Protein AF-A0A353HPX5-F1 (afdb_monomer_lite)

Structure (mmCIF, N/CA/C/O backbone):
data_AF-A0A353HPX5-F1
#
_entry.id   AF-A0A35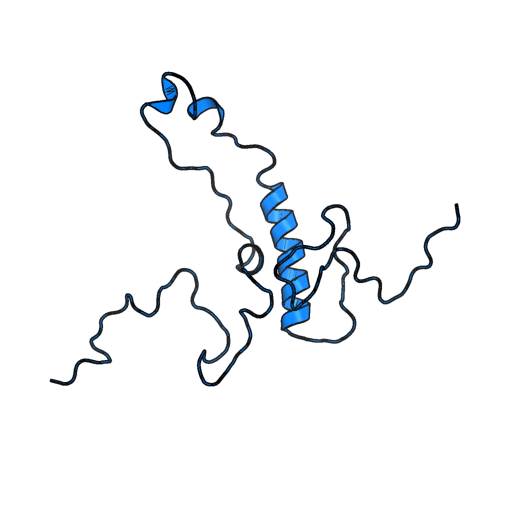3HPX5-F1
#
loop_
_atom_site.group_PDB
_atom_site.id
_atom_site.type_symbol
_atom_site.label_atom_id
_atom_site.label_alt_id
_atom_site.label_comp_id
_atom_site.label_asym_id
_atom_site.label_entity_id
_atom_site.label_seq_id
_atom_site.pdbx_PDB_ins_code
_atom_site.Cartn_x
_atom_site.Cartn_y
_atom_site.Cartn_z
_atom_site.occupancy
_atom_site.B_iso_or_equiv
_atom_site.auth_seq_id
_atom_site.auth_comp_id
_atom_site.auth_asym_id
_atom_site.auth_atom_id
_atom_site.pdbx_PDB_model_num
ATOM 1 N N . MET A 1 1 ? 2.096 37.729 -6.745 1.00 41.91 1 MET A N 1
ATOM 2 C CA . MET A 1 1 ? 2.393 36.290 -6.600 1.00 41.91 1 MET A CA 1
ATOM 3 C C . MET A 1 1 ? 2.503 35.720 -8.002 1.00 41.91 1 MET A C 1
ATOM 5 O O . MET A 1 1 ? 1.512 35.701 -8.715 1.00 41.91 1 MET A O 1
ATOM 9 N N . THR A 1 2 ? 3.715 35.424 -8.459 1.00 42.94 2 THR A N 1
ATOM 10 C CA . THR A 1 2 ? 3.959 34.822 -9.778 1.00 42.94 2 THR A CA 1
ATOM 11 C C . THR A 1 2 ? 3.497 33.371 -9.754 1.00 42.94 2 THR A C 1
ATOM 13 O O . THR A 1 2 ? 3.857 32.645 -8.829 1.00 42.94 2 THR A O 1
ATOM 16 N N . ALA A 1 3 ? 2.692 32.966 -10.738 1.00 44.81 3 ALA A N 1
ATOM 17 C CA . ALA A 1 3 ? 2.264 31.580 -10.897 1.00 44.81 3 ALA A CA 1
ATOM 18 C C . ALA A 1 3 ? 3.489 30.643 -10.934 1.00 44.81 3 ALA A C 1
ATOM 20 O O . ALA A 1 3 ? 4.514 31.026 -11.515 1.00 44.81 3 ALA A O 1
ATOM 21 N N . PRO A 1 4 ? 3.420 29.452 -10.310 1.00 55.25 4 PRO A N 1
ATOM 22 C CA . PRO A 1 4 ? 4.519 28.502 -10.358 1.00 55.25 4 PRO A CA 1
ATOM 23 C C . PRO A 1 4 ? 4.818 28.148 -11.816 1.00 55.25 4 PRO A C 1
ATOM 25 O O . PRO A 1 4 ? 3.924 27.951 -12.640 1.00 55.25 4 PRO A O 1
ATOM 28 N N . LYS A 1 5 ? 6.107 28.135 -12.149 1.00 52.56 5 LYS A N 1
ATOM 29 C CA . LYS A 1 5 ? 6.600 27.724 -13.462 1.00 52.56 5 LYS A CA 1
ATOM 30 C C . LYS A 1 5 ? 6.275 26.236 -13.595 1.00 52.56 5 LYS A C 1
ATOM 32 O O . LYS A 1 5 ? 6.833 25.452 -12.836 1.00 52.56 5 LYS A O 1
ATOM 37 N N . ASN A 1 6 ? 5.381 25.863 -14.515 1.00 51.31 6 ASN A N 1
ATOM 38 C CA . ASN A 1 6 ? 5.079 24.461 -14.812 1.00 51.31 6 ASN A CA 1
ATOM 39 C C . ASN A 1 6 ? 6.357 23.780 -15.303 1.00 51.31 6 ASN A C 1
ATOM 41 O O . ASN A 1 6 ? 6.721 23.877 -16.476 1.00 51.31 6 ASN A O 1
ATOM 45 N N . ASN A 1 7 ? 7.070 23.145 -14.379 1.00 58.47 7 ASN A N 1
ATOM 46 C CA . ASN A 1 7 ? 8.223 22.338 -14.699 1.00 58.47 7 ASN A CA 1
ATOM 47 C C . ASN A 1 7 ? 7.668 21.002 -15.215 1.00 58.47 7 ASN A C 1
ATOM 49 O O . ASN A 1 7 ? 6.919 20.350 -14.493 1.00 58.47 7 ASN A O 1
ATOM 53 N N . PRO A 1 8 ? 8.002 20.562 -16.437 1.00 55.97 8 PRO A N 1
ATOM 54 C CA . PRO A 1 8 ? 7.465 19.320 -17.002 1.00 55.97 8 PRO A CA 1
ATOM 55 C C . PRO A 1 8 ? 7.910 18.049 -16.248 1.00 55.97 8 PRO A C 1
ATOM 57 O O . PRO A 1 8 ? 7.491 16.954 -16.601 1.00 55.97 8 PRO A O 1
ATOM 60 N N . MET A 1 9 ? 8.747 18.194 -15.213 1.00 62.72 9 MET A N 1
ATOM 61 C CA . MET A 1 9 ? 9.174 17.143 -14.286 1.00 62.72 9 MET A CA 1
ATOM 62 C C . MET A 1 9 ? 8.852 17.512 -12.831 1.00 62.72 9 MET A C 1
ATOM 64 O O . MET A 1 9 ? 9.674 17.301 -11.939 1.00 62.72 9 MET A O 1
ATOM 68 N N . ASP A 1 10 ? 7.702 18.140 -12.582 1.00 75.88 10 ASP A N 1
ATOM 69 C CA . ASP A 1 10 ? 7.227 18.294 -11.211 1.00 75.88 10 ASP A CA 1
ATOM 70 C C . ASP A 1 10 ? 6.836 16.917 -10.657 1.00 75.88 10 ASP A C 1
ATOM 72 O O . ASP A 1 10 ? 5.850 16.314 -11.077 1.00 75.88 10 ASP A O 1
ATOM 76 N N . VAL A 1 11 ? 7.678 16.399 -9.764 1.00 80.62 11 VAL A N 1
ATOM 77 C CA . VAL A 1 11 ? 7.497 15.107 -9.090 1.00 80.62 11 VAL A CA 1
ATOM 78 C C . VAL A 1 11 ? 7.033 15.277 -7.639 1.00 80.62 11 VAL A C 1
ATOM 80 O O . VAL A 1 11 ? 7.081 14.325 -6.853 1.00 80.62 11 VAL A O 1
ATOM 83 N N . ALA A 1 12 ? 6.611 16.490 -7.259 1.00 81.31 12 ALA A N 1
ATOM 84 C CA . ALA A 1 12 ? 6.071 16.763 -5.934 1.00 81.31 12 ALA A CA 1
ATOM 85 C C . ALA A 1 12 ? 4.899 15.822 -5.613 1.00 81.31 12 ALA A C 1
ATOM 87 O O . ALA A 1 12 ? 4.133 15.423 -6.484 1.00 81.31 12 ALA A O 1
ATOM 88 N N . GLY A 1 13 ? 4.790 15.409 -4.352 1.00 82.31 13 GLY A N 1
ATOM 89 C CA . GLY A 1 13 ? 3.754 14.476 -3.903 1.00 82.31 13 GLY A CA 1
ATOM 90 C C . GLY A 1 13 ? 4.039 12.988 -4.147 1.00 82.31 13 GLY A C 1
ATOM 91 O O . GLY A 1 13 ? 3.482 12.170 -3.422 1.00 82.31 13 GLY A O 1
ATOM 92 N N . ALA A 1 14 ? 4.934 12.600 -5.068 1.00 84.12 14 ALA A N 1
ATOM 93 C CA . ALA A 1 14 ? 5.299 11.184 -5.246 1.00 84.12 14 ALA A CA 1
ATOM 94 C C . ALA A 1 14 ? 6.191 10.631 -4.123 1.00 84.12 14 ALA A C 1
ATOM 96 O O . ALA A 1 14 ? 6.219 9.428 -3.886 1.00 84.12 14 ALA A O 1
ATOM 97 N N . GLY A 1 15 ? 6.956 11.492 -3.447 1.00 85.31 15 GLY A N 1
ATOM 98 C CA . GLY A 1 15 ? 8.015 11.052 -2.537 1.00 85.31 15 GLY A CA 1
ATOM 99 C C . GLY A 1 15 ? 9.261 10.584 -3.296 1.00 85.31 15 GLY A C 1
ATOM 100 O O . GLY A 1 15 ? 9.602 11.129 -4.343 1.00 85.31 15 GLY A O 1
ATOM 101 N N . SER A 1 16 ? 9.978 9.598 -2.752 1.00 87.12 16 SER A N 1
ATOM 102 C CA . SER A 1 16 ? 11.232 9.096 -3.331 1.00 87.12 16 SER A CA 1
ATOM 103 C C . SER A 1 16 ? 11.237 7.572 -3.416 1.00 87.12 16 SER A C 1
ATOM 105 O O . SER A 1 16 ? 10.873 6.886 -2.466 1.00 87.12 16 SER A O 1
ATOM 107 N N . VAL A 1 17 ? 11.708 7.042 -4.549 1.00 85.69 17 VAL A N 1
ATOM 108 C CA . VAL A 1 17 ? 11.734 5.599 -4.865 1.00 85.69 17 VAL A CA 1
ATOM 109 C C . VAL A 1 17 ? 12.598 4.759 -3.921 1.00 85.69 17 VAL A C 1
ATOM 111 O O . 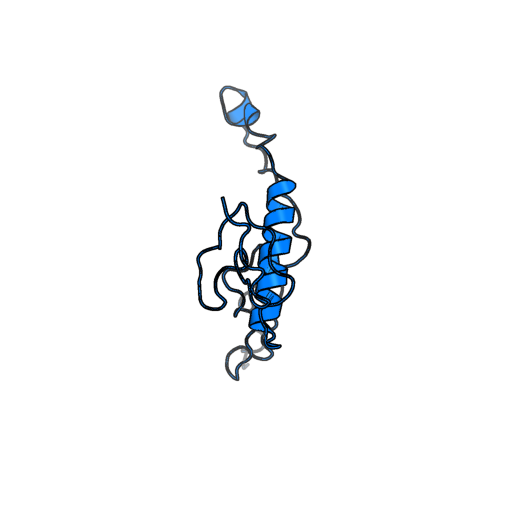VAL A 1 17 ? 12.381 3.556 -3.809 1.00 85.69 17 VAL A O 1
ATOM 114 N N . LEU A 1 18 ? 13.562 5.379 -3.235 1.00 83.31 18 LEU A N 1
ATOM 115 C CA . LEU A 1 18 ? 14.429 4.726 -2.244 1.00 83.31 18 LEU A CA 1
ATOM 116 C C . LEU A 1 18 ? 14.105 5.149 -0.804 1.00 83.31 18 LEU A C 1
ATOM 118 O O . LEU A 1 18 ? 14.821 4.781 0.123 1.00 83.31 18 LEU A O 1
ATOM 122 N N . SER A 1 19 ? 13.052 5.942 -0.615 1.00 81.50 19 SER A N 1
ATOM 123 C CA . SER A 1 19 ? 12.616 6.402 0.697 1.00 81.50 19 SER A CA 1
ATOM 124 C C . SER A 1 19 ? 11.598 5.438 1.296 1.00 81.50 19 SER A C 1
ATOM 126 O O . SER A 1 19 ? 10.765 4.863 0.597 1.00 81.50 19 SER A O 1
ATOM 128 N N . THR A 1 20 ? 11.641 5.306 2.617 1.00 82.62 20 THR A N 1
ATOM 129 C CA . THR A 1 20 ? 10.586 4.675 3.425 1.00 82.62 20 THR A CA 1
ATOM 130 C C . THR A 1 20 ? 9.568 5.695 3.943 1.00 82.62 20 THR A C 1
ATOM 132 O O . THR A 1 20 ? 8.583 5.324 4.572 1.00 82.62 20 THR A O 1
ATOM 135 N N . VAL A 1 21 ? 9.805 6.985 3.693 1.00 80.94 21 VAL A N 1
ATOM 136 C CA . VAL A 1 21 ? 8.956 8.106 4.109 1.00 80.94 21 VAL A CA 1
ATOM 137 C C . VAL A 1 21 ? 8.138 8.606 2.922 1.00 80.94 21 VAL A C 1
ATOM 139 O O . VAL A 1 21 ? 8.672 8.751 1.816 1.00 80.94 21 VAL A O 1
ATOM 142 N N . ALA A 1 22 ? 6.862 8.893 3.179 1.00 79.88 22 ALA A N 1
ATOM 143 C CA . ALA A 1 22 ? 5.926 9.446 2.208 1.00 79.88 22 ALA A CA 1
ATOM 144 C C . ALA A 1 22 ? 6.275 10.889 1.797 1.00 79.88 22 ALA A C 1
ATOM 146 O O . ALA A 1 22 ? 6.941 11.630 2.522 1.00 79.88 22 ALA A O 1
ATOM 147 N N . GLY A 1 23 ? 5.798 11.289 0.616 1.00 82.44 23 GLY A N 1
ATOM 148 C CA . GLY A 1 23 ? 5.814 12.683 0.176 1.00 82.44 23 GLY A CA 1
ATOM 149 C C . GLY A 1 23 ? 4.720 13.533 0.846 1.00 82.44 23 GLY A C 1
ATOM 150 O O . GLY A 1 23 ? 3.957 13.032 1.673 1.00 82.44 23 GLY A O 1
ATOM 151 N N . PRO A 1 24 ? 4.609 14.822 0.481 1.00 83.25 24 PRO A N 1
ATOM 152 C CA . PRO A 1 24 ? 3.558 15.705 0.982 1.00 83.25 24 PRO A CA 1
ATOM 153 C C . PRO A 1 24 ? 2.136 15.152 0.773 1.00 83.25 24 PRO A C 1
ATOM 155 O O . PRO A 1 24 ? 1.751 14.732 -0.323 1.00 83.25 24 PRO A O 1
ATOM 158 N N . SER A 1 25 ? 1.316 15.198 1.825 1.00 78.94 25 SER A N 1
ATOM 159 C CA . SER A 1 25 ? -0.039 14.630 1.803 1.00 78.94 25 SER A CA 1
ATOM 160 C C . SER A 1 25 ? -1.041 15.449 0.984 1.00 78.94 25 SER A C 1
ATOM 162 O O . SER A 1 25 ? -2.007 14.879 0.479 1.00 78.94 25 SER A O 1
ATOM 164 N N . THR A 1 26 ? -0.814 16.754 0.818 1.00 74.38 26 THR A N 1
ATOM 165 C CA . THR A 1 26 ? -1.729 17.683 0.127 1.00 74.38 26 THR A CA 1
ATOM 166 C C . THR A 1 26 ? -1.571 17.702 -1.387 1.00 74.38 26 THR A C 1
ATOM 168 O O . THR A 1 26 ? -2.482 18.136 -2.087 1.00 74.38 26 THR A O 1
ATOM 171 N N . ASP A 1 27 ? -0.437 17.229 -1.898 1.00 78.06 27 ASP A N 1
ATOM 172 C CA . ASP A 1 27 ? -0.146 17.308 -3.324 1.00 78.06 27 ASP A CA 1
ATOM 173 C C . ASP A 1 27 ? -0.811 16.144 -4.064 1.00 78.06 27 ASP A C 1
ATOM 175 O O . ASP A 1 27 ? -0.863 15.006 -3.577 1.00 78.06 27 ASP A O 1
ATOM 179 N N . THR A 1 28 ? -1.339 16.431 -5.253 1.00 81.50 28 THR A N 1
ATOM 180 C CA . THR A 1 28 ? -1.805 15.378 -6.162 1.00 81.50 28 THR A CA 1
ATOM 181 C C . THR A 1 28 ? -0.573 14.654 -6.702 1.00 81.50 28 THR A C 1
ATOM 183 O O . THR A 1 28 ? 0.327 15.336 -7.194 1.00 81.50 28 THR A O 1
ATOM 186 N N . PRO A 1 29 ? -0.493 13.313 -6.615 1.00 83.38 29 PRO A N 1
ATOM 187 C CA . PRO A 1 29 ? 0.655 12.588 -7.141 1.00 83.38 29 PRO A CA 1
ATOM 188 C C . PRO A 1 29 ? 0.855 12.888 -8.635 1.00 83.38 29 PRO A C 1
ATOM 190 O O . PRO A 1 29 ? -0.129 13.006 -9.372 1.00 83.38 29 PRO A O 1
ATOM 193 N N . PRO A 1 30 ? 2.107 13.002 -9.100 1.00 87.25 30 PRO A N 1
ATOM 194 C 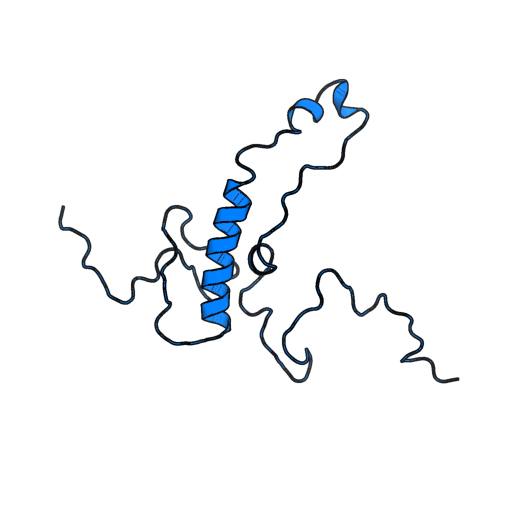CA . PRO A 1 30 ? 2.399 13.288 -10.493 1.00 87.25 30 PRO A CA 1
ATOM 195 C C . PRO A 1 30 ? 2.034 12.078 -11.358 1.00 87.25 30 PRO A C 1
ATOM 197 O O . PRO A 1 30 ? 2.070 10.934 -10.909 1.00 87.25 30 PRO A O 1
ATOM 200 N N . ALA A 1 31 ? 1.726 12.314 -12.632 1.00 85.94 31 ALA A N 1
ATOM 201 C CA . ALA A 1 31 ? 1.401 11.231 -13.563 1.00 85.94 31 ALA A CA 1
ATOM 202 C C . ALA A 1 31 ? 2.632 10.408 -13.995 1.00 85.94 31 ALA A C 1
ATOM 204 O O . ALA A 1 31 ? 2.482 9.311 -14.525 1.00 85.94 31 ALA A O 1
ATOM 205 N N . SER A 1 32 ? 3.845 10.944 -13.824 1.00 86.00 32 SER A N 1
ATOM 206 C CA . SER A 1 32 ? 5.099 10.299 -14.223 1.00 86.00 32 SER A CA 1
ATOM 207 C C . SER A 1 32 ? 6.284 10.837 -13.418 1.00 86.00 32 SER A C 1
ATOM 209 O O . SER A 1 32 ? 6.286 11.995 -13.004 1.00 86.00 32 SER A O 1
ATOM 211 N N . LEU A 1 33 ? 7.317 10.005 -13.250 1.00 87.31 33 LEU A N 1
ATOM 212 C CA . LEU A 1 33 ? 8.618 10.372 -12.671 1.00 87.31 33 LEU A CA 1
ATOM 213 C C . LEU A 1 33 ? 9.707 10.577 -13.740 1.00 87.31 33 LEU A C 1
ATOM 215 O O . LEU A 1 33 ? 10.898 10.631 -13.438 1.00 87.31 33 LEU A O 1
ATOM 219 N N . GLY A 1 34 ? 9.301 10.705 -15.006 1.00 83.69 34 GLY A N 1
ATOM 220 C CA . GLY A 1 34 ? 10.177 10.991 -16.138 1.00 83.69 34 GLY A CA 1
ATOM 221 C C . GLY A 1 34 ? 10.583 9.743 -16.915 1.00 83.69 34 GLY A C 1
ATOM 222 O O . GLY A 1 34 ? 10.176 9.589 -18.064 1.00 83.69 34 GLY A O 1
ATOM 223 N N . ALA A 1 35 ? 11.389 8.865 -16.314 1.00 80.56 35 ALA A N 1
ATOM 224 C CA . ALA A 1 35 ? 11.899 7.666 -16.984 1.00 80.56 35 ALA A CA 1
ATOM 225 C C . ALA A 1 35 ? 11.124 6.399 -16.574 1.00 80.56 35 ALA A C 1
ATOM 227 O O . ALA A 1 35 ? 10.847 6.234 -15.383 1.00 80.56 35 ALA A O 1
ATOM 228 N N . PRO A 1 36 ? 10.823 5.484 -17.520 1.00 81.88 36 PRO A N 1
ATOM 229 C CA . PRO A 1 36 ? 10.143 4.232 -17.210 1.00 81.88 36 PRO A CA 1
ATOM 230 C C . PRO A 1 36 ? 11.040 3.358 -16.333 1.00 81.88 36 PRO A C 1
ATOM 232 O O . PRO A 1 36 ? 12.146 2.974 -16.721 1.00 81.88 36 PRO A O 1
ATOM 235 N N . ASN A 1 37 ? 10.561 3.056 -15.134 1.00 89.25 37 ASN A N 1
ATOM 236 C CA . ASN A 1 37 ? 11.228 2.184 -14.182 1.00 89.25 37 ASN A CA 1
ATOM 237 C C . ASN A 1 37 ? 10.136 1.499 -13.356 1.00 89.25 37 ASN A C 1
ATOM 239 O O . ASN A 1 37 ? 9.363 2.203 -12.710 1.00 89.25 37 ASN A O 1
ATOM 243 N N . PRO A 1 38 ? 10.098 0.157 -13.294 1.00 90.44 38 PRO A N 1
ATOM 244 C CA . PRO A 1 38 ? 9.026 -0.554 -12.605 1.00 90.44 38 PRO A CA 1
ATOM 245 C C . PRO A 1 38 ? 8.892 -0.150 -11.131 1.00 90.44 38 PRO A C 1
ATOM 247 O O . PRO A 1 38 ? 7.782 -0.085 -10.619 1.00 90.44 38 PRO A O 1
ATOM 250 N N . VAL A 1 39 ? 9.994 0.178 -10.449 1.00 91.44 39 VAL A N 1
ATOM 251 C CA . VAL A 1 39 ? 9.985 0.652 -9.052 1.00 91.44 39 VAL A CA 1
ATOM 252 C C . VAL A 1 39 ? 9.436 2.081 -8.944 1.00 91.44 39 VAL A C 1
ATOM 254 O O . VAL A 1 39 ? 8.782 2.422 -7.959 1.00 91.44 39 VAL A O 1
ATOM 257 N N . ALA A 1 40 ? 9.681 2.918 -9.953 1.00 91.69 40 ALA A N 1
ATOM 258 C CA . ALA A 1 40 ? 9.132 4.270 -10.034 1.00 91.69 40 ALA A CA 1
ATOM 259 C C . ALA A 1 40 ? 7.626 4.241 -10.338 1.00 91.69 40 ALA A C 1
ATOM 261 O O . ALA A 1 40 ? 6.852 4.912 -9.660 1.00 91.69 40 ALA A O 1
ATOM 262 N N . ASP A 1 41 ? 7.198 3.396 -11.273 1.00 92.06 41 ASP A N 1
ATOM 263 C CA . ASP A 1 41 ? 5.784 3.191 -11.604 1.00 92.06 41 ASP A CA 1
ATOM 264 C C . ASP A 1 41 ? 5.022 2.641 -10.389 1.00 92.06 41 ASP A C 1
ATOM 266 O O . ASP A 1 41 ? 3.943 3.118 -10.030 1.00 92.06 41 ASP A O 1
ATOM 270 N N . ARG A 1 42 ? 5.650 1.700 -9.676 1.00 92.69 42 ARG A N 1
ATOM 271 C CA . ARG A 1 42 ? 5.149 1.146 -8.418 1.00 92.69 42 ARG A CA 1
ATOM 272 C C . ARG A 1 42 ? 4.982 2.200 -7.326 1.00 92.69 42 ARG A C 1
ATOM 274 O O . ARG A 1 42 ? 4.059 2.084 -6.526 1.00 92.69 42 ARG A O 1
ATOM 281 N N . LEU A 1 43 ? 5.845 3.218 -7.273 1.00 93.12 43 LEU A N 1
ATOM 282 C CA . LEU A 1 43 ? 5.697 4.327 -6.326 1.00 93.12 43 LEU A CA 1
ATOM 283 C C . LEU A 1 43 ? 4.440 5.153 -6.623 1.00 93.12 43 LEU A C 1
ATOM 285 O O . LEU A 1 43 ? 3.710 5.485 -5.694 1.00 93.12 43 LEU A O 1
ATOM 289 N N . LEU A 1 44 ? 4.156 5.444 -7.893 1.00 92.31 44 LEU A N 1
ATOM 290 C CA . LEU A 1 44 ? 2.951 6.187 -8.279 1.00 92.31 44 LEU A CA 1
ATOM 291 C C . LEU A 1 44 ? 1.674 5.398 -7.960 1.00 92.31 44 LEU A C 1
ATOM 293 O O . LEU A 1 44 ? 0.717 5.950 -7.410 1.00 92.31 44 LEU A O 1
ATOM 297 N N . GLU A 1 45 ? 1.681 4.092 -8.233 1.00 93.19 45 GLU A N 1
ATOM 298 C CA . GLU A 1 45 ? 0.608 3.172 -7.837 1.00 93.19 45 GLU A CA 1
ATOM 299 C C . GLU A 1 45 ? 0.428 3.152 -6.308 1.00 93.19 45 GLU A C 1
ATOM 301 O O . GLU A 1 45 ? -0.686 3.300 -5.811 1.00 93.19 45 GLU A O 1
ATOM 306 N N . LYS A 1 46 ? 1.527 3.021 -5.554 1.00 93.12 46 LYS A N 1
ATOM 307 C CA . LYS A 1 46 ? 1.529 3.017 -4.086 1.00 93.12 46 LYS A CA 1
ATOM 308 C C . LYS A 1 46 ? 0.912 4.287 -3.514 1.00 93.12 46 LYS A C 1
ATOM 310 O O . LYS A 1 46 ? -0.066 4.195 -2.784 1.00 93.12 46 LYS A O 1
ATOM 315 N N . VAL A 1 47 ? 1.429 5.458 -3.879 1.00 92.88 47 VAL A N 1
ATOM 316 C CA . VAL A 1 47 ? 0.984 6.732 -3.294 1.00 92.88 47 VAL A CA 1
ATOM 317 C C . VAL A 1 47 ? -0.479 7.025 -3.629 1.00 92.88 47 VAL A C 1
ATOM 319 O O . VAL A 1 47 ? -1.227 7.507 -2.778 1.00 92.88 47 VAL A O 1
ATOM 322 N N . SER A 1 48 ? -0.915 6.737 -4.858 1.00 91.81 48 SER A N 1
ATOM 323 C CA . SER A 1 48 ? -2.319 6.934 -5.241 1.00 91.81 48 SER A CA 1
ATOM 324 C C . SER A 1 48 ? -3.258 5.989 -4.484 1.00 91.81 48 SER A C 1
ATOM 326 O O . SER A 1 48 ? -4.287 6.434 -3.970 1.00 91.81 48 SER A O 1
ATOM 328 N N . ALA A 1 49 ? -2.886 4.715 -4.345 1.00 93.75 49 ALA A N 1
ATOM 329 C CA . ALA A 1 49 ? -3.684 3.729 -3.628 1.00 93.75 49 ALA A CA 1
ATOM 330 C C . ALA A 1 49 ? -3.698 3.953 -2.104 1.00 93.75 49 ALA A C 1
ATOM 332 O O . ALA A 1 49 ? -4.740 3.761 -1.483 1.00 93.75 49 ALA A O 1
ATOM 333 N N . GLU A 1 50 ? -2.595 4.413 -1.503 1.00 93.06 50 GLU A N 1
ATOM 334 C CA . GLU A 1 50 ? -2.528 4.812 -0.087 1.00 93.06 50 GLU A CA 1
ATOM 335 C C . GLU A 1 50 ? -3.490 5.961 0.222 1.00 93.06 50 GLU A C 1
ATOM 337 O O . GLU A 1 50 ? -4.245 5.899 1.192 1.00 93.06 50 GLU A O 1
ATOM 342 N N . LYS A 1 51 ? -3.495 7.003 -0.621 1.00 91.62 51 LYS A N 1
ATOM 343 C CA . LYS A 1 51 ? -4.405 8.145 -0.455 1.00 91.62 51 LYS A CA 1
ATOM 344 C C . LYS A 1 51 ? -5.866 7.713 -0.552 1.00 91.62 51 LYS A C 1
ATOM 346 O O . LYS A 1 51 ? -6.673 8.166 0.253 1.00 91.62 51 LYS A O 1
ATOM 351 N N . ALA A 1 52 ? -6.193 6.829 -1.496 1.00 92.69 52 ALA A N 1
ATOM 352 C CA . ALA A 1 52 ? -7.539 6.278 -1.630 1.00 92.69 52 ALA A CA 1
ATOM 353 C C . ALA A 1 52 ? -7.942 5.443 -0.402 1.00 92.69 52 ALA A C 1
ATOM 355 O O . ALA A 1 52 ? -8.981 5.707 0.191 1.00 92.69 52 ALA A O 1
ATOM 356 N N . LEU A 1 53 ? -7.084 4.518 0.043 1.00 94.38 53 LEU A N 1
ATOM 357 C CA . LEU A 1 53 ? -7.342 3.690 1.226 1.00 94.38 53 LEU A CA 1
ATOM 358 C C . LEU A 1 53 ? -7.526 4.536 2.492 1.00 94.38 53 LEU A C 1
ATOM 360 O O . LEU A 1 53 ? -8.419 4.279 3.293 1.00 94.38 53 LEU A O 1
ATOM 364 N N . SER A 1 54 ? -6.703 5.573 2.669 1.00 92.69 54 SER A N 1
ATOM 365 C CA . SER A 1 54 ? -6.853 6.499 3.792 1.00 92.69 54 SER A CA 1
ATOM 366 C C . SER A 1 54 ? -8.153 7.301 3.712 1.00 92.69 54 SER A C 1
ATOM 368 O O . SER A 1 54 ? -8.729 7.605 4.755 1.00 92.69 54 SER A O 1
ATOM 370 N N . ALA A 1 55 ? -8.604 7.671 2.510 1.00 92.88 55 ALA A N 1
ATOM 371 C CA . ALA A 1 55 ? -9.850 8.407 2.318 1.00 92.88 55 ALA A CA 1
A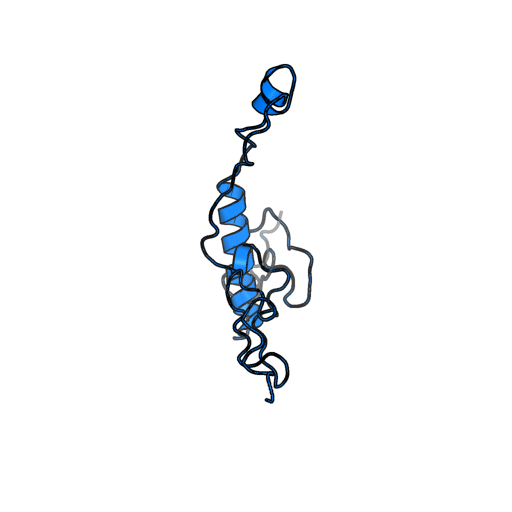TOM 372 C C . ALA A 1 55 ? -11.089 7.560 2.650 1.00 92.88 55 ALA A C 1
ATOM 374 O O . ALA A 1 55 ? -12.104 8.123 3.058 1.00 92.88 55 ALA A O 1
ATOM 375 N N . ASP A 1 56 ? -10.989 6.232 2.546 1.00 94.69 56 ASP A N 1
ATOM 376 C CA . ASP A 1 56 ? -12.050 5.309 2.955 1.00 94.69 56 ASP A CA 1
ATOM 377 C C . ASP A 1 56 ? -12.209 5.223 4.488 1.00 94.69 56 ASP A C 1
ATOM 379 O O . ASP A 1 56 ? -13.275 4.839 4.967 1.00 94.69 56 ASP A O 1
ATOM 383 N N . MET A 1 57 ? -11.197 5.647 5.263 1.00 92.69 57 MET A N 1
ATOM 384 C CA . MET A 1 57 ? -11.184 5.650 6.737 1.00 92.69 57 MET A CA 1
ATOM 385 C C . MET A 1 57 ? -11.074 7.069 7.337 1.00 92.69 57 MET A C 1
ATOM 387 O O . MET A 1 57 ? -10.118 7.371 8.057 1.00 92.69 57 MET A O 1
ATOM 391 N N . PRO A 1 58 ? -12.039 7.977 7.094 1.00 92.44 58 PRO A N 1
ATOM 392 C CA . PRO A 1 58 ? -11.937 9.370 7.541 1.00 92.44 58 PRO A CA 1
ATOM 393 C C . PRO A 1 58 ? -12.002 9.534 9.070 1.00 92.44 58 PRO A C 1
ATOM 395 O O . PRO A 1 58 ? -11.474 10.502 9.616 1.00 92.44 58 PRO A O 1
ATOM 398 N N . PHE A 1 59 ? -12.659 8.607 9.769 1.00 93.19 59 PHE A N 1
ATOM 399 C CA . PHE A 1 59 ? -12.687 8.522 11.228 1.00 93.19 59 PHE A CA 1
ATOM 400 C C . PHE A 1 59 ? -12.850 7.063 11.663 1.00 93.19 59 PHE A C 1
ATOM 402 O O . PHE A 1 59 ? -13.295 6.221 10.888 1.00 93.19 59 PHE A O 1
ATOM 409 N N . ASN A 1 60 ? -12.523 6.765 12.921 1.00 91.31 60 ASN A N 1
ATOM 410 C CA . ASN A 1 60 ? -12.735 5.437 13.490 1.00 91.31 60 ASN A CA 1
ATOM 411 C C . ASN A 1 60 ? -14.203 5.275 13.939 1.00 91.31 60 ASN A C 1
ATOM 413 O O . ASN A 1 60 ? -14.617 5.875 14.935 1.00 91.31 60 ASN A O 1
ATOM 417 N N . GLN A 1 61 ? -14.980 4.453 13.225 1.00 90.94 61 GLN A N 1
ATOM 418 C CA . GLN A 1 61 ? -16.392 4.200 13.537 1.00 90.94 61 GLN A CA 1
ATOM 419 C C . GLN A 1 61 ? -16.598 3.383 14.818 1.00 90.94 61 GLN A C 1
ATOM 421 O O . GLN A 1 61 ? -17.594 3.578 15.515 1.00 90.94 61 GLN A O 1
ATOM 426 N N . THR A 1 62 ? -15.655 2.506 15.171 1.00 91.12 62 THR A N 1
ATOM 427 C CA . THR A 1 62 ? -15.734 1.664 16.374 1.00 91.12 62 THR A CA 1
ATOM 428 C C . THR A 1 62 ? -15.270 2.398 17.628 1.00 91.12 62 THR A C 1
ATOM 430 O O . THR A 1 62 ? -15.381 1.865 18.732 1.00 91.12 62 THR A O 1
ATOM 433 N N . LYS A 1 63 ? -14.838 3.659 17.509 1.00 92.44 63 LYS A N 1
ATOM 434 C CA . LYS A 1 63 ? -14.322 4.451 18.628 1.00 92.44 63 LYS A CA 1
ATOM 435 C C . LYS A 1 63 ? -15.254 4.537 19.844 1.00 92.44 63 LYS A C 1
ATOM 437 O O . LYS A 1 63 ? -14.739 4.440 20.957 1.00 92.44 63 LYS A O 1
ATOM 442 N N . PRO A 1 64 ? -16.592 4.633 19.694 1.00 92.12 64 PRO A N 1
ATOM 443 C CA . PRO A 1 64 ? -17.510 4.599 20.832 1.00 92.12 64 PRO A CA 1
ATOM 444 C C . PRO A 1 64 ? -17.482 3.303 21.653 1.00 92.12 64 PRO A C 1
ATOM 446 O O . PRO A 1 64 ? -17.871 3.314 22.817 1.00 92.12 64 PRO A O 1
ATOM 449 N N . SER A 1 65 ? -17.034 2.192 21.059 1.00 92.75 65 SER A N 1
ATOM 450 C CA . SER A 1 65 ? -16.932 0.890 21.728 1.00 92.75 65 SER A CA 1
ATOM 451 C C . SER A 1 65 ? -15.676 0.749 22.593 1.00 92.75 65 SER A C 1
ATOM 453 O O . SER A 1 65 ? -15.585 -0.163 23.407 1.00 92.75 65 SER A O 1
ATOM 455 N N . GLU A 1 66 ? -14.715 1.666 22.461 1.00 93.06 66 GLU A N 1
ATOM 456 C CA . GLU A 1 66 ? -13.414 1.559 23.125 1.00 93.06 66 GLU A CA 1
ATOM 457 C C . GLU A 1 66 ? -13.406 2.047 24.583 1.00 93.06 66 GLU A C 1
ATOM 459 O O . GLU A 1 66 ? -12.382 1.956 25.260 1.00 93.06 66 GLU A O 1
ATOM 464 N N . TYR A 1 67 ? -14.520 2.574 25.098 1.00 93.50 67 TYR A N 1
ATOM 465 C CA . TYR A 1 67 ? -14.591 3.109 26.458 1.00 93.50 67 TYR A CA 1
ATOM 466 C C . TYR A 1 67 ? -15.850 2.685 27.223 1.00 93.50 67 TYR A C 1
ATOM 468 O O . TYR A 1 67 ? -16.891 2.354 26.658 1.00 93.50 67 TYR A O 1
ATOM 476 N N . GLY A 1 68 ? -15.750 2.726 28.555 1.00 94.56 68 GLY A N 1
ATOM 477 C CA . GLY A 1 68 ? -16.853 2.422 29.466 1.00 94.56 68 GLY A CA 1
ATOM 478 C C . GLY A 1 68 ? -17.264 0.948 29.456 1.00 94.56 68 GLY A C 1
ATOM 479 O O . GLY A 1 68 ? -16.434 0.053 29.310 1.00 94.56 68 GLY A O 1
ATOM 480 N N . GLU A 1 69 ? -18.561 0.701 29.638 1.00 93.44 69 GLU A N 1
ATOM 481 C CA . GLU A 1 69 ? -19.134 -0.652 29.678 1.00 93.44 69 GLU A CA 1
ATOM 482 C C . GLU A 1 69 ? -18.954 -1.409 28.353 1.00 93.44 69 GLU A C 1
ATOM 484 O O . GLU A 1 69 ? -18.694 -2.612 28.368 1.00 93.44 69 GLU A O 1
ATOM 489 N N . ALA A 1 70 ? -19.028 -0.706 27.217 1.00 88.88 70 ALA A N 1
ATOM 490 C CA . ALA A 1 70 ? -18.898 -1.296 25.883 1.00 88.88 70 ALA A CA 1
ATOM 491 C C . ALA A 1 70 ? -17.517 -1.939 25.644 1.00 88.88 70 ALA A C 1
ATOM 493 O O . ALA A 1 70 ? -17.422 -2.947 24.951 1.00 88.88 70 ALA A O 1
ATOM 494 N N . ALA A 1 71 ? -16.467 -1.428 26.295 1.00 93.94 71 ALA A N 1
ATOM 495 C CA . ALA A 1 71 ? -15.099 -1.924 26.143 1.00 93.94 71 ALA A CA 1
ATOM 496 C C . ALA A 1 71 ? -14.836 -3.278 26.828 1.00 93.94 71 ALA A C 1
ATOM 498 O O . ALA A 1 71 ? -13.764 -3.859 26.656 1.00 93.94 71 ALA A O 1
ATOM 499 N N . ARG A 1 72 ? -15.781 -3.805 27.624 1.00 94.62 72 ARG A N 1
ATOM 500 C CA . ARG A 1 72 ? -15.598 -5.089 28.331 1.00 94.62 72 ARG A CA 1
ATOM 501 C C . ARG A 1 72 ? -15.564 -6.300 27.407 1.00 94.62 72 ARG A C 1
ATOM 503 O O . ARG A 1 72 ? -15.122 -7.370 27.822 1.00 94.62 72 ARG A O 1
ATOM 510 N N . THR A 1 73 ? -16.027 -6.155 26.172 1.00 91.50 73 THR A N 1
ATOM 511 C CA . THR A 1 73 ? -15.927 -7.192 25.146 1.00 91.50 73 THR A CA 1
ATOM 512 C C . THR A 1 73 ? -15.490 -6.529 23.845 1.00 91.50 73 THR A C 1
ATOM 514 O O . THR A 1 73 ? -16.343 -6.101 23.069 1.00 91.50 73 THR A O 1
ATOM 517 N N . PRO A 1 74 ? -14.170 -6.386 23.627 1.00 87.38 74 PRO A N 1
ATOM 518 C CA . PRO A 1 74 ? -13.647 -5.716 22.446 1.00 87.38 74 PRO A CA 1
ATOM 519 C C . PRO A 1 74 ? -14.093 -6.428 21.169 1.00 87.38 74 PRO A C 1
ATOM 521 O O . PRO A 1 74 ? -13.960 -7.648 21.053 1.00 87.38 74 PRO A O 1
ATOM 524 N N . THR A 1 75 ? -14.613 -5.664 20.213 1.00 88.69 75 THR A N 1
ATOM 525 C CA . THR A 1 75 ? -14.883 -6.153 18.860 1.00 88.69 75 THR A CA 1
ATOM 526 C C . THR A 1 75 ? -13.604 -6.133 18.029 1.00 88.69 75 THR A C 1
ATOM 528 O O . THR A 1 75 ? -12.624 -5.474 18.384 1.00 88.69 75 THR A O 1
ATOM 531 N N . GLU A 1 76 ? -13.609 -6.837 16.899 1.00 90.81 76 GLU A N 1
ATOM 532 C CA . GLU A 1 76 ? -12.563 -6.674 15.892 1.00 90.81 76 GLU A CA 1
ATOM 533 C C . GLU A 1 76 ? -12.483 -5.209 15.424 1.00 90.81 76 GLU A C 1
ATOM 535 O O . GLU A 1 76 ? -13.482 -4.480 15.427 1.00 90.81 76 GLU A O 1
ATOM 540 N N . GLY A 1 77 ? -11.272 -4.771 15.077 1.00 89.12 77 GLY A N 1
ATOM 541 C CA . GLY A 1 77 ? -11.039 -3.439 14.530 1.00 89.12 77 GLY A CA 1
ATOM 542 C C . GLY A 1 77 ? -11.609 -3.306 13.120 1.00 89.12 77 GLY A C 1
ATOM 543 O O . GLY A 1 77 ? -11.578 -4.253 12.339 1.00 89.12 77 GLY A O 1
ATOM 544 N N . ASP A 1 78 ? -12.102 -2.113 12.793 1.00 91.12 78 ASP A N 1
ATOM 545 C CA . ASP A 1 78 ? -12.559 -1.810 11.439 1.00 91.12 78 ASP A CA 1
ATOM 546 C C . ASP A 1 78 ? -11.385 -1.859 10.449 1.00 91.12 78 ASP A C 1
ATOM 548 O O . ASP A 1 78 ? -10.278 -1.401 10.756 1.00 91.12 78 ASP A O 1
ATOM 552 N N . SER A 1 79 ? -11.614 -2.436 9.271 1.00 92.25 79 SER A N 1
ATOM 553 C CA . SER A 1 79 ? -10.581 -2.621 8.254 1.00 92.25 79 SER A CA 1
ATOM 554 C C . SER A 1 79 ? -11.135 -2.387 6.857 1.00 92.25 79 SER A C 1
ATOM 556 O O . SER A 1 79 ? -12.265 -2.747 6.537 1.00 92.25 79 SER A O 1
ATOM 558 N N . HIS A 1 80 ? -10.308 -1.788 6.004 1.00 93.94 80 HIS A N 1
ATOM 559 C CA . HIS A 1 80 ? -10.659 -1.480 4.625 1.00 93.94 80 HIS A CA 1
ATOM 560 C C . HIS A 1 80 ? -9.727 -2.220 3.675 1.00 93.94 80 HIS A C 1
ATOM 562 O O . HIS A 1 80 ? -8.525 -2.350 3.915 1.00 93.94 80 HIS A O 1
ATOM 568 N N . THR A 1 81 ? -10.299 -2.739 2.591 1.00 93.88 81 THR A N 1
ATOM 569 C CA . THR A 1 81 ? -9.543 -3.534 1.624 1.00 93.88 81 THR A CA 1
ATOM 570 C C . THR A 1 81 ? -8.780 -2.607 0.679 1.00 93.88 81 THR A C 1
ATOM 572 O O . THR A 1 81 ? -9.410 -1.814 -0.021 1.00 93.88 81 THR A O 1
ATOM 575 N N . PRO A 1 82 ? -7.444 -2.711 0.594 1.00 94.12 82 PRO A N 1
ATOM 576 C CA . PRO A 1 82 ? -6.680 -1.925 -0.362 1.00 94.12 82 PRO A CA 1
ATOM 577 C C . PRO A 1 82 ? -6.995 -2.350 -1.801 1.00 94.12 82 PRO A C 1
ATOM 579 O O . PRO A 1 82 ? -7.102 -3.538 -2.104 1.00 94.12 82 PRO A O 1
ATOM 582 N N . SER A 1 83 ? -7.053 -1.385 -2.722 1.00 94.25 83 SER A N 1
ATOM 583 C CA . SER A 1 83 ? -7.252 -1.650 -4.159 1.00 94.25 83 SER A CA 1
ATOM 584 C C . SER A 1 83 ? -6.079 -2.403 -4.805 1.00 94.25 83 SER A C 1
ATOM 586 O O . SER A 1 83 ? -6.236 -3.057 -5.836 1.00 94.25 83 SER A O 1
ATOM 588 N N . THR A 1 84 ? -4.896 -2.333 -4.192 1.00 92.31 84 THR A N 1
ATOM 589 C CA . THR A 1 84 ? -3.668 -3.018 -4.608 1.00 92.31 84 THR A CA 1
ATOM 590 C C . THR A 1 84 ? -2.775 -3.284 -3.399 1.00 92.31 84 THR A C 1
ATOM 592 O O . THR A 1 84 ? -2.751 -2.513 -2.443 1.00 92.31 84 THR A O 1
ATOM 595 N N . HIS A 1 85 ? -1.931 -4.315 -3.474 1.00 89.00 85 HIS A N 1
ATOM 596 C CA . HIS A 1 85 ? -0.889 -4.567 -2.468 1.00 89.00 85 HIS A CA 1
ATOM 597 C C . HIS A 1 85 ? 0.141 -3.434 -2.374 1.00 89.00 85 HIS A C 1
ATOM 599 O O . HIS A 1 85 ? 0.962 -3.438 -1.467 1.00 89.00 85 HIS A O 1
ATOM 605 N N . ALA A 1 86 ? 0.153 -2.486 -3.323 1.00 91.12 86 ALA A N 1
ATOM 606 C CA . ALA A 1 86 ? 0.967 -1.265 -3.238 1.00 91.12 86 ALA A CA 1
ATOM 607 C C . ALA A 1 86 ? 0.683 -0.476 -1.976 1.00 91.12 86 ALA A C 1
ATOM 609 O O . ALA A 1 86 ? 1.619 -0.048 -1.310 1.00 91.12 86 ALA A O 1
ATOM 610 N N . ALA A 1 87 ? -0.605 -0.331 -1.664 1.00 92.88 87 ALA A N 1
ATOM 611 C CA . ALA A 1 87 ? -1.092 0.576 -0.639 1.00 92.88 87 ALA A CA 1
ATOM 612 C C . ALA A 1 87 ? -0.602 0.218 0.768 1.00 92.88 87 ALA A C 1
ATOM 614 O O . ALA A 1 87 ? -0.630 1.048 1.664 1.00 92.88 87 ALA A O 1
ATOM 615 N N . THR A 1 88 ? -0.176 -1.028 0.973 1.00 90.94 88 THR A N 1
ATOM 616 C CA . THR A 1 88 ? 0.287 -1.536 2.268 1.00 90.94 88 THR A CA 1
ATOM 617 C C . THR A 1 88 ? 1.742 -2.006 2.223 1.00 90.94 88 THR A C 1
ATOM 619 O O . THR A 1 88 ? 2.198 -2.645 3.167 1.00 90.94 88 THR A O 1
ATOM 622 N N . GLY A 1 89 ? 2.460 -1.767 1.119 1.00 88.19 89 GLY A N 1
ATOM 623 C CA . GLY A 1 89 ? 3.858 -2.181 0.964 1.00 88.19 89 GLY A CA 1
ATOM 624 C C . GLY A 1 89 ? 4.815 -1.238 1.690 1.00 88.19 89 GLY A C 1
ATOM 625 O O . GLY A 1 89 ? 4.605 -0.025 1.712 1.00 88.19 89 GLY A O 1
ATOM 626 N N . SER A 1 90 ? 5.915 -1.751 2.237 1.00 87.75 90 SER A N 1
ATOM 627 C CA . SER A 1 90 ? 6.885 -0.938 2.991 1.00 87.75 90 SER A CA 1
ATOM 628 C C . SER A 1 90 ? 7.667 -0.014 2.058 1.00 87.75 90 SER A C 1
ATOM 630 O O . SER A 1 90 ? 7.832 1.174 2.336 1.00 87.75 90 SER A O 1
ATOM 632 N N . THR A 1 91 ? 8.091 -0.528 0.900 1.00 89.75 91 THR A N 1
ATOM 633 C CA . THR A 1 91 ? 8.807 0.235 -0.134 1.00 89.75 91 THR A CA 1
ATOM 634 C C . THR A 1 91 ? 8.311 -0.110 -1.535 1.00 89.75 91 THR A C 1
ATOM 636 O O . THR A 1 91 ? 7.806 -1.199 -1.797 1.00 89.75 91 THR A O 1
ATOM 639 N N . SER A 1 92 ? 8.509 0.802 -2.488 1.00 91.62 92 SER A N 1
ATOM 640 C CA . SER A 1 92 ? 8.200 0.533 -3.901 1.00 91.62 92 SER A CA 1
ATOM 641 C C . SER A 1 92 ? 9.152 -0.490 -4.528 1.00 91.62 92 SER A C 1
ATOM 643 O O . SER A 1 92 ? 8.856 -1.045 -5.582 1.00 91.62 92 SER A O 1
ATOM 645 N N . SER A 1 93 ? 10.295 -0.756 -3.888 1.00 90.44 93 SER A N 1
ATOM 646 C CA . SER A 1 93 ? 11.305 -1.714 -4.342 1.00 90.44 93 SER A CA 1
ATOM 647 C C . SER A 1 93 ? 11.025 -3.162 -3.936 1.00 90.44 93 SER A C 1
ATOM 649 O O . SER A 1 93 ? 11.769 -4.043 -4.353 1.00 90.44 93 SER A O 1
ATOM 651 N N . GLU A 1 94 ? 9.950 -3.449 -3.195 1.00 87.62 94 GLU A N 1
ATOM 652 C CA . GLU A 1 94 ? 9.556 -4.824 -2.828 1.00 87.62 94 GLU A CA 1
ATOM 653 C C . GLU A 1 94 ? 9.278 -5.727 -4.043 1.00 87.62 94 GLU A C 1
ATOM 655 O O . GLU A 1 94 ? 9.265 -6.950 -3.921 1.00 87.62 94 GLU A O 1
ATOM 660 N N . ILE A 1 95 ? 9.095 -5.134 -5.226 1.00 89.62 95 ILE A N 1
ATOM 661 C CA . ILE A 1 95 ? 8.932 -5.861 -6.489 1.00 89.62 95 ILE A CA 1
ATOM 662 C C . ILE A 1 95 ? 10.262 -6.213 -7.181 1.00 89.62 95 ILE A C 1
ATOM 664 O O . ILE A 1 95 ? 10.270 -6.776 -8.276 1.00 89.62 95 ILE A O 1
ATOM 668 N N . ALA A 1 96 ? 11.402 -5.824 -6.602 1.00 88.56 96 ALA A N 1
ATOM 669 C CA . ALA A 1 96 ? 12.706 -6.058 -7.205 1.00 88.56 96 ALA A CA 1
ATOM 670 C C . ALA A 1 96 ? 13.055 -7.553 -7.180 1.00 88.56 96 ALA A C 1
ATOM 672 O O . ALA A 1 96 ? 13.067 -8.199 -6.133 1.00 88.56 96 ALA A 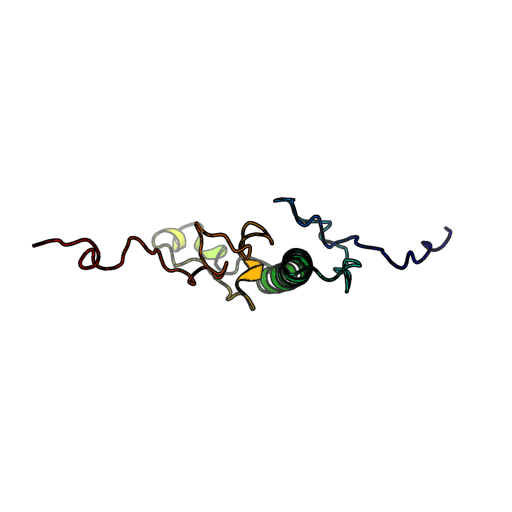O 1
ATOM 673 N N . SER A 1 97 ? 13.370 -8.104 -8.350 1.00 88.56 97 SER A N 1
ATOM 674 C CA . SER A 1 97 ? 13.818 -9.488 -8.503 1.00 88.56 97 SER A CA 1
ATOM 675 C C . SER A 1 97 ? 15.315 -9.634 -8.237 1.00 88.56 97 SER A C 1
ATOM 677 O O . SER A 1 97 ? 16.105 -8.756 -8.580 1.00 88.56 97 SER A O 1
ATOM 679 N N . SER A 1 98 ? 15.719 -10.784 -7.704 1.00 87.06 98 SER A N 1
ATOM 680 C CA . SER A 1 98 ? 17.122 -11.211 -7.663 1.00 87.06 98 SER A CA 1
ATOM 681 C C . SER A 1 98 ? 17.205 -12.728 -7.578 1.00 87.06 98 SER A C 1
ATOM 683 O O . SER A 1 98 ? 16.220 -13.380 -7.235 1.00 87.06 98 SER A O 1
ATOM 685 N N . ASP A 1 99 ? 18.400 -13.284 -7.767 1.00 87.56 99 ASP A N 1
ATOM 686 C CA . ASP A 1 99 ? 18.648 -14.722 -7.605 1.00 87.56 99 ASP A CA 1
ATOM 687 C C . ASP A 1 99 ? 18.213 -15.254 -6.228 1.00 87.56 99 ASP A C 1
ATOM 689 O O . ASP A 1 99 ? 17.852 -16.420 -6.096 1.00 87.56 99 ASP A O 1
ATOM 693 N N . LYS A 1 100 ? 18.205 -14.397 -5.195 1.00 80.75 100 LYS A N 1
ATOM 694 C CA . LYS A 1 100 ? 17.807 -14.777 -3.832 1.00 80.75 100 LYS A CA 1
ATOM 695 C C . LYS A 1 100 ? 16.301 -14.739 -3.597 1.00 80.75 100 LYS A C 1
ATOM 697 O O . LYS A 1 100 ? 15.794 -15.572 -2.855 1.00 80.75 100 LYS A O 1
ATOM 702 N N . VAL A 1 101 ? 15.601 -13.760 -4.170 1.00 78.69 101 VAL A N 1
ATOM 703 C CA . VAL A 1 101 ? 14.158 -13.544 -3.921 1.00 78.69 101 VAL A CA 1
ATOM 704 C C . VAL A 1 101 ? 13.273 -13.995 -5.087 1.00 78.69 101 VAL A C 1
ATOM 706 O O . VAL A 1 101 ? 12.055 -13.844 -5.044 1.00 78.69 101 VAL A O 1
ATOM 709 N N . GLY A 1 102 ? 13.873 -14.549 -6.141 1.00 83.00 102 GLY A N 1
ATOM 710 C CA . GLY A 1 102 ? 13.178 -14.984 -7.344 1.00 83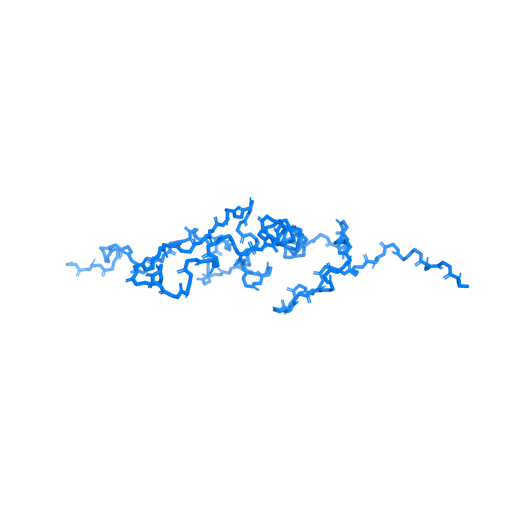.00 102 GLY A CA 1
ATOM 711 C C . GLY A 1 102 ? 12.670 -13.809 -8.179 1.00 83.00 102 GLY A C 1
ATOM 712 O O . GLY A 1 102 ? 13.305 -12.758 -8.274 1.00 83.00 102 GLY A O 1
ATOM 713 N N . SER A 1 103 ? 11.498 -13.979 -8.793 1.00 80.94 103 SER A N 1
ATOM 714 C CA . SER A 1 103 ? 10.943 -13.050 -9.787 1.00 80.94 103 SER A CA 1
ATOM 715 C C . SER A 1 103 ? 10.427 -11.718 -9.222 1.00 80.94 103 SER A C 1
ATOM 717 O O . SER A 1 103 ? 9.723 -11.010 -9.938 1.00 80.94 103 SER A O 1
ATOM 719 N N . GLY A 1 104 ? 10.698 -11.390 -7.952 1.00 76.00 104 GLY A N 1
ATOM 720 C CA . GLY A 1 104 ? 10.280 -10.120 -7.345 1.00 76.00 104 GLY A CA 1
ATOM 721 C C . GLY A 1 104 ? 8.760 -9.969 -7.206 1.00 76.00 104 GLY A C 1
ATOM 722 O O . GLY A 1 104 ? 8.240 -8.862 -7.194 1.00 76.00 104 GLY A O 1
ATOM 723 N N . LYS A 1 105 ? 8.011 -11.075 -7.146 1.00 77.50 105 LYS A N 1
ATOM 724 C CA . LYS A 1 105 ? 6.561 -11.059 -6.903 1.00 77.50 105 LYS A CA 1
ATOM 725 C C . LYS A 1 105 ? 6.289 -11.729 -5.558 1.00 77.50 105 LYS A C 1
ATOM 727 O O . LYS A 1 105 ? 6.246 -12.959 -5.525 1.00 77.50 105 LYS A O 1
ATOM 732 N N . PRO A 1 106 ? 6.153 -10.964 -4.460 1.00 69.00 106 PRO A N 1
ATOM 733 C CA . PRO A 1 106 ? 5.908 -11.562 -3.157 1.00 69.00 106 PRO A CA 1
ATOM 734 C C . PRO A 1 106 ? 4.532 -12.254 -3.140 1.00 69.00 106 PRO A C 1
ATOM 736 O O . PRO A 1 106 ? 3.557 -11.674 -3.635 1.00 69.00 106 PRO A O 1
ATOM 739 N N . PRO A 1 107 ? 4.426 -13.482 -2.597 1.00 71.69 107 PRO A N 1
ATOM 740 C CA . PRO A 1 107 ? 3.135 -14.119 -2.381 1.00 71.69 107 PRO A CA 1
ATOM 741 C C . PRO A 1 107 ? 2.336 -13.321 -1.338 1.00 71.69 107 PRO A C 1
ATOM 743 O O . PRO A 1 107 ? 2.882 -12.768 -0.381 1.00 71.69 107 PRO A O 1
ATOM 746 N N . LYS A 1 108 ? 1.030 -13.186 -1.567 1.00 72.81 108 LYS A N 1
ATOM 747 C CA . LYS A 1 108 ? 0.171 -12.239 -0.845 1.00 72.81 108 LYS A CA 1
ATOM 748 C C . LYS A 1 108 ? -0.277 -12.835 0.486 1.00 72.81 108 LYS A C 1
ATOM 750 O O . LYS A 1 108 ? -1.084 -13.753 0.489 1.00 72.81 108 LYS A O 1
ATOM 755 N N . GLY A 1 109 ? 0.204 -12.288 1.603 1.00 71.12 109 GLY A N 1
ATOM 756 C CA . GLY A 1 109 ? -0.215 -12.732 2.940 1.00 71.12 109 GLY A CA 1
ATOM 757 C C . GLY A 1 109 ? 0.230 -14.154 3.298 1.00 71.12 109 GLY A C 1
ATOM 758 O O . GLY A 1 109 ? -0.270 -14.728 4.260 1.00 71.12 109 GLY A O 1
ATOM 759 N N . GLU A 1 110 ? 1.167 -14.724 2.541 1.00 72.44 110 GLU A N 1
ATOM 760 C CA . GLU A 1 110 ? 1.690 -16.065 2.774 1.00 72.44 110 GLU A CA 1
ATOM 761 C C . GLU A 1 110 ? 3.089 -15.983 3.376 1.00 72.44 110 GLU A C 1
ATOM 763 O O . GLU A 1 110 ? 3.956 -15.251 2.895 1.00 72.44 110 GLU A O 1
ATOM 768 N N . ASN A 1 111 ? 3.328 -16.784 4.410 1.00 71.31 111 ASN A N 1
ATOM 769 C CA . ASN A 1 111 ? 4.673 -17.028 4.893 1.00 71.31 111 ASN A CA 1
ATOM 770 C C . ASN A 1 111 ? 5.225 -18.292 4.200 1.00 71.31 111 ASN A C 1
ATOM 772 O O . ASN A 1 111 ? 4.711 -19.387 4.434 1.00 71.31 111 ASN A O 1
ATOM 776 N N . PRO A 1 112 ? 6.293 -18.203 3.388 1.00 68.38 112 PRO A N 1
ATOM 777 C CA . PRO A 1 112 ? 6.841 -19.372 2.701 1.00 68.38 112 PRO A CA 1
ATOM 778 C C . PRO A 1 112 ? 7.374 -20.452 3.660 1.00 68.38 112 PRO A C 1
ATOM 780 O O . PRO A 1 112 ? 7.576 -21.589 3.239 1.00 68.38 112 PRO A O 1
ATOM 783 N N . THR A 1 113 ? 7.585 -20.134 4.943 1.00 72.25 113 THR A N 1
ATOM 784 C CA . THR A 1 113 ? 8.032 -21.094 5.962 1.00 72.25 113 THR A CA 1
ATOM 785 C C . THR A 1 113 ? 6.894 -21.863 6.634 1.00 72.25 113 THR A C 1
ATOM 787 O O . THR A 1 113 ? 7.185 -22.729 7.453 1.00 72.25 113 THR A O 1
ATOM 790 N N . VAL A 1 114 ? 5.620 -21.546 6.356 1.00 78.81 114 VAL A N 1
ATOM 791 C CA . VAL A 1 114 ? 4.474 -22.259 6.962 1.00 78.81 114 VAL A CA 1
ATOM 792 C C . VAL A 1 114 ? 3.962 -23.423 6.113 1.00 78.81 114 VAL A C 1
ATOM 794 O O . VAL A 1 114 ? 3.093 -24.171 6.556 1.00 78.81 114 VAL A O 1
ATOM 797 N N . ALA A 1 115 ? 4.501 -23.600 4.904 1.00 77.81 115 ALA A N 1
ATOM 798 C CA . ALA A 1 115 ? 4.228 -24.780 4.096 1.00 77.81 115 ALA A CA 1
ATOM 799 C C . ALA A 1 115 ? 4.858 -26.039 4.731 1.00 77.81 115 ALA A C 1
ATOM 801 O O . ALA A 1 115 ? 5.881 -25.933 5.417 1.00 77.81 115 ALA A O 1
ATOM 802 N N . PRO A 1 116 ? 4.300 -27.241 4.485 1.00 79.75 116 PRO A N 1
ATOM 803 C CA . PRO A 1 116 ? 4.900 -28.488 4.943 1.00 79.75 116 PRO A CA 1
ATOM 804 C C . PRO A 1 116 ? 6.374 -28.603 4.537 1.00 79.75 116 PRO A C 1
ATOM 806 O O . PRO A 1 116 ? 6.749 -28.352 3.388 1.00 79.75 116 PRO A O 1
ATOM 809 N N . LEU A 1 117 ? 7.217 -29.036 5.478 1.00 80.44 117 LEU A N 1
ATOM 810 C CA . LEU A 1 117 ? 8.654 -29.239 5.262 1.00 80.44 117 LEU A CA 1
ATOM 811 C C . LEU A 1 117 ? 8.967 -30.469 4.396 1.00 80.44 117 LEU A C 1
ATOM 813 O O . LEU A 1 117 ? 10.126 -30.851 4.281 1.00 80.44 117 LEU A O 1
ATOM 817 N N . ASP A 1 118 ? 7.975 -31.086 3.756 1.00 77.75 118 ASP A N 1
ATOM 818 C CA . ASP A 1 118 ? 8.163 -32.290 2.940 1.00 77.75 118 ASP A CA 1
ATOM 819 C C . ASP A 1 118 ? 9.158 -32.063 1.790 1.00 77.75 118 ASP A C 1
ATOM 821 O O . ASP A 1 118 ? 9.897 -32.967 1.425 1.00 77.75 118 ASP A O 1
ATOM 825 N N . ARG A 1 119 ? 9.301 -30.822 1.306 1.00 72.75 119 ARG A N 1
ATOM 826 C CA . ARG A 1 119 ? 10.337 -30.433 0.329 1.00 72.75 119 ARG A CA 1
ATOM 827 C C . ARG A 1 119 ? 11.787 -30.517 0.837 1.00 72.75 119 ARG A C 1
ATOM 829 O O . ARG A 1 119 ? 12.706 -30.420 0.031 1.00 72.75 119 ARG A O 1
ATOM 836 N N . VAL A 1 120 ? 11.995 -30.584 2.153 1.00 75.56 120 VAL A N 1
ATOM 837 C CA . VAL A 1 120 ? 13.309 -30.741 2.806 1.00 75.56 120 VAL A CA 1
ATOM 838 C C . VAL A 1 120 ? 13.403 -32.043 3.605 1.00 75.56 120 VAL A C 1
ATOM 840 O O . VAL A 1 120 ? 14.404 -32.267 4.285 1.00 75.56 120 VAL A O 1
ATOM 843 N N . ARG A 1 121 ? 12.380 -32.905 3.543 1.00 75.50 121 ARG A N 1
ATOM 844 C CA . ARG A 1 121 ? 12.467 -34.250 4.108 1.00 75.50 121 ARG A CA 1
ATOM 845 C C . ARG A 1 121 ? 13.305 -35.098 3.166 1.00 75.50 121 ARG A C 1
ATOM 847 O O . ARG A 1 121 ? 12.985 -35.235 1.992 1.00 75.50 121 ARG A O 1
ATOM 854 N N . VAL A 1 122 ? 14.401 -35.607 3.706 1.00 66.19 122 VAL A N 1
ATOM 855 C CA . VAL A 1 122 ? 15.199 -36.663 3.098 1.00 66.19 122 VAL A CA 1
ATOM 856 C C . VAL A 1 122 ? 15.015 -37.849 4.032 1.00 66.19 122 VAL A C 1
ATOM 858 O O . VAL A 1 122 ? 15.594 -37.858 5.120 1.00 66.19 122 VAL A O 1
ATOM 861 N N . ASP A 1 123 ? 14.096 -38.742 3.687 1.00 64.56 123 ASP A N 1
ATOM 862 C CA . ASP A 1 123 ? 14.025 -40.083 4.265 1.00 64.56 123 ASP A CA 1
ATOM 863 C C . ASP A 1 123 ? 15.008 -41.039 3.572 1.00 64.56 123 ASP A C 1
ATOM 865 O O . ASP A 1 123 ? 15.356 -40.808 2.389 1.00 64.56 123 ASP A O 1
#

pLDDT: mean 83.39, std 11.61, range [41.91, 94.69]

Sequence (123 aa):
MTAPKNNPMDVAGAGSVLSTVAGPSTDTPPASLGAPNPVADRLLEKVSAEKALSADMPFNQTKPSEYGEAARTPTEGDSHTPSTHAATGSTSSEIASSDKVGSGKPPKGENPTVAPLDRVRVD

Radius of gyration: 20.52 Å; chains: 1; bounding box: 38×76×47 Å

Secondary structure (DSSP, 8-state):
-PPP---TT--TTS--TT-SS---TTSPPPS--SS--HHHHHHHHHHHHHHHHHHH-SS-TTGGGGSGGGGGSPPPPP----SSGGGG-S-GGGG--BTTTBSS---TT--TTSS-GGGG---

Foldseek 3Di:
DDDDDPDVQPQAQLPDQPDLDGGDLPDDGDPANPDDDQLRVLSSVQSVQLNVQVVVPVDFPCVVCCDDPSVPDDDDGDHDDTPDPSPVDSGSCCQPADPVRHRSDDDDPDDPVPPDCPVVDDD